Protein AF-A0AAV7S093-F1 (afdb_monomer)

InterPro domains:
  IPR041373 Reverse transcriptase, RNase H-like domain [PF17917] (1-53)
  IPR043502 DNA/RNA polymerase superfamily [SSF56672] (1-53)

Organism: Pleurodeles waltl (NCBI:txid8319)

Nearest PDB structur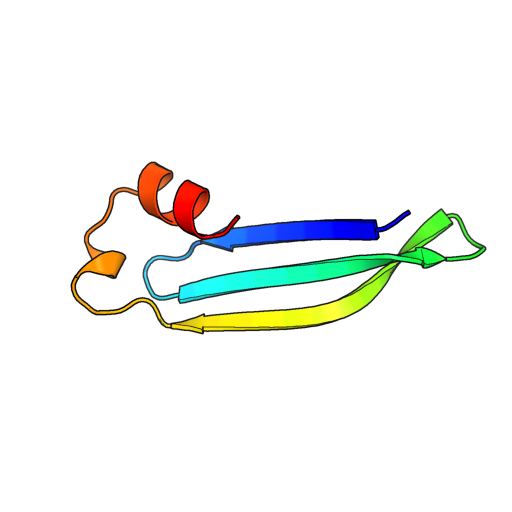es (foldseek):
  8r0s-assembly1_A  TM=8.613E-01  e=7.075E-03  Cauliflower mosaic virus
  7q6i-assembly4_D  TM=8.701E-01  e=3.519E-01  Vibrio maritimus
  7q6i-assembly10_J  TM=8.539E-01  e=4.510E-01  Vibrio maritimus
  2d0p-assembly1_C  TM=7.937E-01  e=4.510E-01  Klebsiella oxytoca
  4ld0-assembly1_A  TM=7.284E-01  e=6.150E-01  Thermus thermophilus HB8

Foldseek 3Di:
DWDKDKAFDLFKIKIWIFDQDPVRDTDTPDIDMDTDDPVRSPDDRVSRRVVRD

Radius of gyration: 13.24 Å; Cα contacts (8 Å, |Δi|>4): 92; chains: 1; bounding box: 25×16×39 Å

Secondary structure (DSSP, 8-state):
-EEEEEEE-SSEEEEEEEEE-TTS-EEEEEEEEEEPPTTTTTS-HHHHHHHT-

pLDDT: mean 97.11, std 1.65, range [88.0, 98.31]

Mean predicted aligned error: 2.45 Å

Solvent-accessible surface area (backbone atoms only — not comparable to full-atom values): 3116 Å² total; per-residue (Å²): 110,80,46,79,49,62,45,50,60,74,59,29,32,35,33,40,38,23,31,63,45,98,87,71,42,81,40,80,76,47,81,48,74,46,74,49,52,83,77,55,44,71,46,54,71,68,57,38,44,64,69,38,110

Structure (mmCIF, N/CA/C/O backbone):
data_AF-A0AAV7S093-F1
#
_entry.id   AF-A0AAV7S093-F1
#
loop_
_atom_site.group_PDB
_atom_site.id
_atom_site.type_symbol
_atom_site.label_atom_id
_atom_site.label_alt_id
_atom_site.label_comp_id
_atom_site.label_asym_id
_atom_site.label_entity_id
_atom_site.label_seq_id
_atom_site.pdbx_PDB_ins_code
_atom_site.Cartn_x
_atom_site.Cartn_y
_atom_site.Cartn_z
_atom_site.occupancy
_atom_site.B_iso_or_equiv
_atom_site.auth_se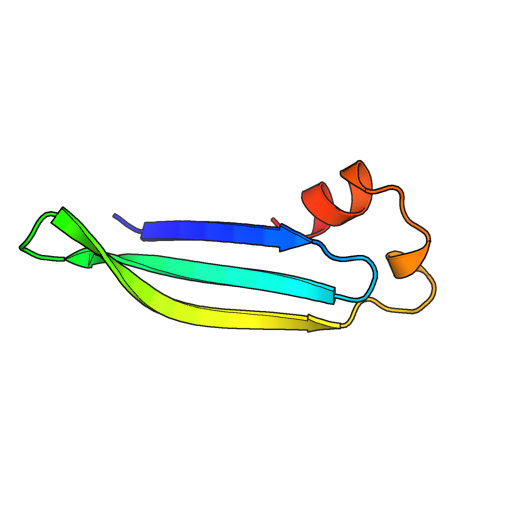q_id
_atom_site.auth_comp_id
_atom_site.auth_asym_id
_atom_site.auth_atom_id
_atom_site.pdbx_PDB_model_num
ATOM 1 N N . GLU A 1 1 ? -16.687 -3.698 12.663 1.00 88.00 1 GLU A N 1
ATOM 2 C CA . GLU A 1 1 ? -16.388 -3.034 11.377 1.00 88.00 1 GLU A CA 1
ATOM 3 C C . GLU A 1 1 ? -15.050 -3.545 10.869 1.00 88.00 1 GLU A C 1
ATOM 5 O O . GLU A 1 1 ? -14.194 -3.831 11.700 1.00 88.00 1 GLU A O 1
ATOM 10 N N . PHE A 1 2 ? -14.902 -3.736 9.558 1.00 95.25 2 PHE A N 1
ATOM 11 C CA . PHE A 1 2 ? -13.625 -4.101 8.941 1.00 95.25 2 PHE A CA 1
ATOM 12 C C . PHE A 1 2 ? -13.084 -2.894 8.186 1.00 9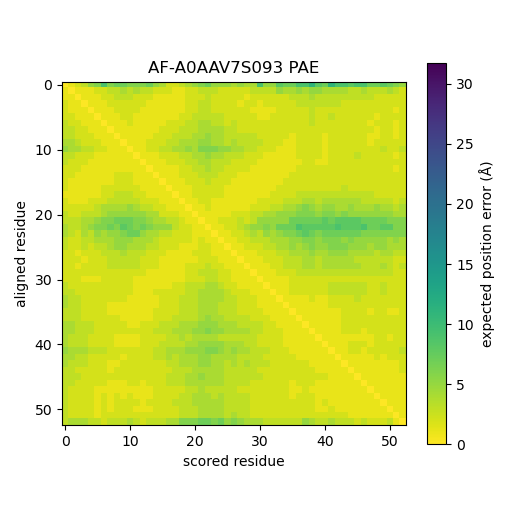5.25 2 PHE A C 1
ATOM 14 O O . PHE A 1 2 ? -13.819 -2.276 7.419 1.00 95.25 2 PHE A O 1
ATOM 21 N N . ILE A 1 3 ? -11.811 -2.588 8.404 1.00 96.81 3 ILE A N 1
ATOM 22 C CA . ILE A 1 3 ? -11.107 -1.456 7.809 1.00 96.81 3 ILE A CA 1
ATOM 23 C C . ILE A 1 3 ? -9.970 -2.030 6.973 1.00 96.81 3 ILE A C 1
A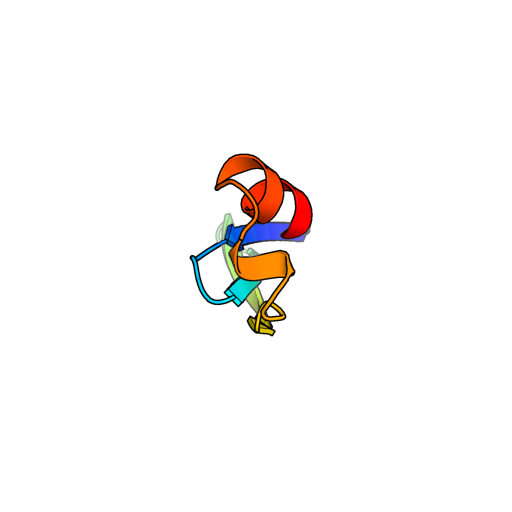TOM 25 O O . ILE A 1 3 ? -9.189 -2.845 7.463 1.00 96.81 3 ILE A O 1
ATOM 29 N N . VAL A 1 4 ? -9.890 -1.625 5.708 1.00 97.12 4 VAL A N 1
ATOM 30 C CA . VAL A 1 4 ? -8.791 -1.995 4.813 1.00 97.12 4 VAL A CA 1
ATOM 31 C C . VAL A 1 4 ? -8.045 -0.723 4.451 1.00 97.12 4 VAL A C 1
ATOM 33 O O . VAL A 1 4 ? -8.625 0.200 3.886 1.00 97.12 4 VAL A O 1
ATOM 36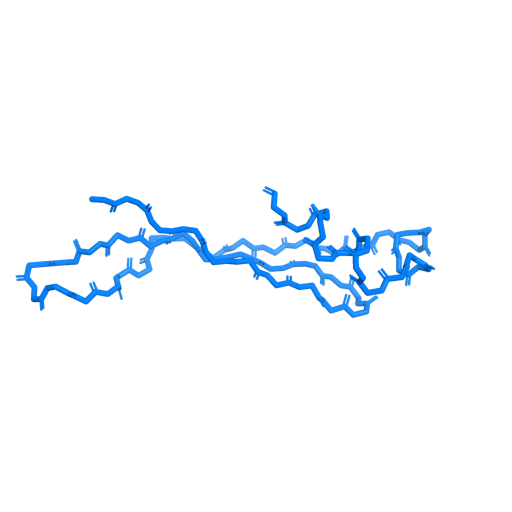 N N . GLN A 1 5 ? -6.764 -0.677 4.795 1.00 97.19 5 GLN A N 1
ATOM 37 C CA . GLN A 1 5 ? -5.853 0.392 4.401 1.00 97.19 5 GLN A CA 1
ATOM 38 C C . GLN A 1 5 ? -4.906 -0.162 3.347 1.00 97.19 5 GLN A C 1
ATOM 40 O O . GLN A 1 5 ? -4.323 -1.221 3.566 1.00 97.19 5 GLN A O 1
ATOM 45 N N . THR A 1 6 ? -4.756 0.533 2.225 1.00 97.81 6 THR A N 1
ATOM 46 C CA . THR A 1 6 ? -3.916 0.119 1.093 1.00 97.81 6 THR A CA 1
ATOM 47 C C . THR A 1 6 ? -2.944 1.232 0.732 1.00 97.81 6 THR A C 1
ATOM 49 O O . THR A 1 6 ? -3.266 2.404 0.918 1.00 97.81 6 THR A O 1
ATOM 52 N N . ASP A 1 7 ? -1.778 0.867 0.208 1.00 97.50 7 ASP A N 1
ATOM 53 C CA . ASP A 1 7 ? -0.776 1.814 -0.291 1.00 97.50 7 ASP A CA 1
ATOM 54 C C . ASP A 1 7 ? 0.059 1.176 -1.410 1.00 97.50 7 ASP A C 1
ATOM 56 O O . ASP A 1 7 ? 0.278 -0.049 -1.425 1.00 97.50 7 ASP A O 1
ATOM 60 N N . ALA A 1 8 ? 0.550 1.999 -2.338 1.00 97.88 8 ALA A N 1
ATOM 61 C CA . ALA A 1 8 ? 1.371 1.555 -3.453 1.00 97.88 8 ALA A CA 1
ATOM 62 C C . ALA A 1 8 ? 2.711 2.300 -3.552 1.00 97.88 8 ALA A C 1
ATOM 64 O O . ALA A 1 8 ? 2.810 3.495 -3.805 1.00 97.88 8 ALA A O 1
ATOM 65 N N . SER A 1 9 ? 3.803 1.539 -3.507 1.00 97.19 9 SER A N 1
ATOM 66 C CA . SER A 1 9 ? 5.150 2.045 -3.791 1.00 97.19 9 SER A CA 1
ATOM 67 C C . SER A 1 9 ? 5.547 1.814 -5.253 1.00 97.19 9 SER A C 1
ATOM 69 O O . SER A 1 9 ? 4.815 1.213 -6.043 1.00 97.19 9 SER A O 1
ATOM 71 N N . GLU A 1 10 ? 6.749 2.246 -5.638 1.00 97.44 10 GLU A N 1
ATOM 72 C CA . GLU A 1 10 ? 7.319 1.931 -6.960 1.00 97.44 10 GLU A CA 1
ATOM 73 C C . GLU A 1 10 ? 7.593 0.433 -7.161 1.00 97.44 10 GLU A C 1
ATOM 75 O O . GLU A 1 10 ? 7.657 -0.034 -8.293 1.00 97.44 10 GLU A O 1
ATOM 80 N N . HIS A 1 11 ? 7.724 -0.341 -6.080 1.00 97.56 11 HIS A N 1
ATOM 81 C CA . HIS A 1 11 ? 8.207 -1.725 -6.131 1.00 97.56 11 HIS A CA 1
ATOM 82 C C . HIS A 1 11 ? 7.148 -2.768 -5.753 1.00 97.56 11 HIS A C 1
ATOM 84 O O . HIS A 1 11 ? 7.302 -3.958 -6.050 1.00 97.56 11 HIS A O 1
ATOM 90 N N . GLY A 1 12 ? 6.092 -2.357 -5.063 1.00 97.81 12 GLY A N 1
ATOM 91 C CA . GLY A 1 12 ? 5.153 -3.253 -4.399 1.00 97.81 12 GLY A CA 1
ATOM 92 C C . GLY A 1 12 ? 3.940 -2.508 -3.865 1.00 97.81 12 GLY A C 1
ATOM 93 O O . GLY A 1 12 ? 3.992 -1.294 -3.683 1.00 97.81 12 GLY A O 1
ATOM 94 N N . ILE A 1 13 ? 2.888 -3.265 -3.586 1.00 98.06 13 ILE A N 1
ATOM 95 C CA . ILE A 1 13 ? 1.679 -2.801 -2.903 1.00 98.06 13 ILE A CA 1
ATOM 96 C C . ILE A 1 13 ? 1.590 -3.459 -1.527 1.00 98.06 13 ILE A C 1
ATOM 98 O O . ILE A 1 13 ? 2.065 -4.589 -1.339 1.00 98.06 13 ILE A O 1
ATOM 102 N N . GLY A 1 14 ? 0.985 -2.753 -0.581 1.00 98.06 14 GLY A N 1
ATOM 103 C CA . GLY A 1 14 ? 0.746 -3.222 0.776 1.00 98.06 14 GLY A CA 1
ATOM 104 C C . GLY A 1 14 ? -0.691 -2.963 1.202 1.00 98.06 14 GLY A C 1
ATOM 105 O O . GLY A 1 14 ? -1.325 -2.025 0.726 1.00 98.06 14 GLY A O 1
ATOM 106 N N . ALA A 1 15 ? -1.1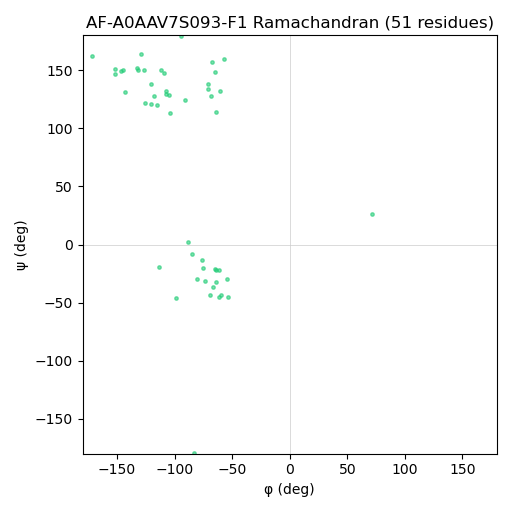93 -3.799 2.105 1.00 98.12 15 ALA A N 1
ATOM 107 C CA . ALA A 1 15 ? -2.470 -3.575 2.754 1.00 98.12 15 ALA A CA 1
ATOM 108 C C . ALA A 1 15 ? -2.469 -4.049 4.211 1.00 98.12 15 ALA A C 1
ATOM 110 O O . ALA A 1 15 ? -1.791 -5.018 4.570 1.00 98.12 15 ALA A O 1
ATOM 111 N N . VAL A 1 16 ? -3.270 -3.386 5.040 1.00 98.12 16 VAL A N 1
ATOM 112 C CA . VAL A 1 16 ? -3.585 -3.789 6.411 1.00 98.12 16 VAL A CA 1
ATOM 113 C C . VAL A 1 16 ? -5.089 -3.987 6.506 1.00 98.12 16 VAL A C 1
ATOM 115 O O . VAL A 1 16 ? -5.857 -3.061 6.258 1.00 98.12 16 VAL A O 1
ATOM 118 N N . LEU A 1 17 ? -5.507 -5.195 6.879 1.00 98.06 17 LEU A N 1
ATOM 119 C CA . LEU A 1 17 ? -6.871 -5.443 7.333 1.00 98.06 17 LEU A CA 1
ATOM 120 C C . LEU A 1 17 ? -6.894 -5.259 8.846 1.00 98.06 17 LEU A C 1
ATOM 122 O O . LEU A 1 17 ? -6.146 -5.933 9.555 1.00 98.06 17 LEU A O 1
ATOM 126 N N . ALA A 1 18 ? -7.764 -4.387 9.332 1.00 98.12 18 ALA A N 1
ATOM 127 C CA . ALA A 1 18 ? -7.962 -4.102 10.743 1.00 98.12 18 ALA A CA 1
ATOM 128 C C . ALA A 1 18 ? -9.446 -4.188 11.124 1.00 98.12 18 ALA A C 1
ATOM 130 O O . ALA A 1 18 ? -10.344 -4.178 10.276 1.00 98.12 18 ALA A O 1
ATOM 131 N N . GLN A 1 19 ? -9.700 -4.276 12.423 1.00 98.12 19 GLN A N 1
ATOM 132 C CA . GLN A 1 19 ? -11.024 -4.151 13.022 1.00 98.12 19 GLN A CA 1
ATOM 133 C C . GLN A 1 19 ? -10.955 -3.192 14.206 1.00 98.12 19 GLN A C 1
ATOM 135 O O . GLN A 1 19 ? -9.929 -3.118 14.875 1.00 98.12 19 GLN A O 1
ATOM 140 N N . LEU A 1 20 ? -12.047 -2.489 14.496 1.00 97.38 20 LEU A N 1
ATOM 141 C CA . LEU A 1 20 ? -12.145 -1.703 15.726 1.00 97.38 20 LEU A CA 1
ATOM 142 C C . LEU A 1 20 ? -12.213 -2.630 16.946 1.00 97.38 20 LEU A C 1
ATOM 144 O O . LEU A 1 20 ? -13.050 -3.536 16.989 1.00 97.38 20 LEU A O 1
ATOM 148 N N . ASN A 1 21 ? -11.348 -2.390 17.929 1.00 94.81 21 ASN A N 1
ATOM 149 C CA . ASN A 1 21 ? -11.372 -3.079 19.217 1.00 94.81 21 ASN A CA 1
ATOM 150 C C . ASN A 1 21 ? -12.380 -2.442 20.197 1.00 94.81 21 ASN A C 1
ATOM 152 O O . ASN A 1 21 ? -13.046 -1.454 19.885 1.00 94.81 21 ASN A O 1
ATOM 156 N N . GLU A 1 22 ? -12.468 -2.992 21.410 1.00 95.62 22 GLU A N 1
ATOM 157 C CA . GLU A 1 22 ? -13.364 -2.501 22.474 1.00 95.62 22 GLU A CA 1
ATOM 158 C C . GLU A 1 22 ? -13.060 -1.058 22.921 1.00 95.62 22 GLU A C 1
ATOM 160 O O . GLU A 1 22 ? -13.937 -0.372 23.441 1.00 95.62 22 GLU A O 1
ATOM 165 N N . GLU A 1 23 ? -11.841 -0.569 22.678 1.00 95.75 23 GLU A N 1
ATOM 166 C CA . GLU A 1 23 ? -11.423 0.811 22.952 1.00 95.75 23 GLU A CA 1
ATOM 167 C C . GLU A 1 23 ? -11.694 1.762 21.771 1.00 95.75 23 GLU A C 1
ATOM 169 O O . GLU A 1 23 ? -11.328 2.938 21.830 1.00 95.75 23 GLU A O 1
ATOM 174 N N . GLY A 1 24 ? -12.296 1.270 20.681 1.00 94.00 24 GLY A N 1
ATOM 175 C CA . GLY A 1 24 ? -12.544 2.043 19.464 1.00 94.00 24 GLY A CA 1
ATOM 176 C C . GLY A 1 24 ? -11.281 2.357 18.657 1.00 94.00 24 GLY A C 1
ATOM 177 O O . GLY A 1 24 ? -11.244 3.366 17.958 1.00 94.00 24 GLY A O 1
ATOM 178 N N . ARG A 1 25 ? -10.234 1.530 18.764 1.00 95.19 25 ARG A N 1
ATOM 179 C CA . ARG A 1 25 ? -8.970 1.669 18.024 1.00 95.19 25 ARG A CA 1
ATOM 180 C C . ARG A 1 25 ? -8.827 0.590 16.960 1.00 95.19 25 ARG A C 1
ATOM 182 O O . ARG A 1 25 ? -9.237 -0.550 17.177 1.00 95.19 25 ARG A O 1
ATOM 189 N N . ASP A 1 26 ? -8.163 0.934 15.863 1.00 96.56 26 ASP A N 1
ATOM 190 C CA . ASP A 1 26 ? -7.822 -0.013 14.804 1.00 96.56 26 ASP A CA 1
ATOM 191 C C . ASP A 1 26 ? -6.856 -1.081 15.337 1.00 96.56 26 ASP A C 1
ATOM 193 O O . ASP A 1 26 ? -5.710 -0.798 15.695 1.00 96.56 26 ASP A O 1
ATOM 197 N N . GLN A 1 27 ? -7.321 -2.326 15.385 1.00 97.19 27 GLN A N 1
ATOM 198 C CA . GLN A 1 27 ? -6.533 -3.504 15.709 1.00 97.19 27 GLN A CA 1
ATOM 199 C C . GLN A 1 27 ? -6.227 -4.276 14.419 1.00 97.19 27 GLN A C 1
ATOM 201 O O . GLN A 1 27 ? -7.150 -4.814 13.797 1.00 97.19 27 GLN A O 1
ATOM 206 N N . PRO A 1 28 ? -4.952 -4.352 13.996 1.00 97.50 28 PRO A N 1
ATOM 207 C CA . PRO A 1 28 ? -4.565 -5.118 12.818 1.00 97.50 28 PRO A CA 1
ATOM 208 C C . PRO A 1 28 ? -4.907 -6.603 12.969 1.00 97.50 28 PRO A C 1
ATOM 210 O O . PRO A 1 28 ? -4.571 -7.233 13.970 1.00 97.50 28 PRO A O 1
ATOM 213 N N . VAL A 1 29 ? -5.540 -7.158 11.940 1.00 97.69 29 VAL A N 1
ATOM 214 C CA . VAL A 1 29 ? -5.863 -8.583 11.798 1.00 97.69 29 VAL A CA 1
ATOM 215 C C . VAL A 1 29 ? -4.830 -9.268 10.909 1.00 97.69 29 VAL A C 1
ATOM 217 O O . VAL A 1 29 ? -4.331 -10.338 11.251 1.00 97.69 29 VAL A O 1
ATOM 220 N N . VAL A 1 30 ? -4.488 -8.660 9.767 1.00 98.19 30 VAL A N 1
ATOM 221 C CA . VAL A 1 30 ? -3.476 -9.200 8.849 1.00 98.19 30 VAL A CA 1
ATOM 222 C C . VAL A 1 30 ? -2.773 -8.101 8.057 1.00 98.19 30 VAL A C 1
ATOM 224 O O . VAL A 1 30 ? -3.374 -7.093 7.684 1.00 98.19 30 VAL A O 1
ATOM 227 N N . PHE A 1 31 ? -1.493 -8.343 7.776 1.00 97.88 31 PHE A N 1
ATOM 228 C CA . PHE A 1 31 ? -0.662 -7.545 6.882 1.00 97.88 31 PHE A CA 1
ATOM 229 C C . PHE A 1 31 ? -0.472 -8.302 5.568 1.00 97.88 31 PHE A C 1
ATOM 231 O O . PHE A 1 31 ? -0.076 -9.469 5.566 1.00 97.88 31 PHE A O 1
ATOM 238 N N . ILE A 1 32 ? -0.743 -7.638 4.450 1.00 97.75 32 ILE A N 1
ATOM 239 C CA . ILE A 1 32 ? -0.663 -8.200 3.104 1.00 97.75 32 ILE A CA 1
ATOM 240 C C . ILE A 1 32 ? 0.343 -7.372 2.313 1.00 97.75 32 ILE A C 1
ATOM 242 O O . ILE A 1 32 ? 0.367 -6.148 2.399 1.00 97.75 32 ILE A O 1
ATOM 246 N N . SER A 1 33 ? 1.188 -8.033 1.529 1.00 97.50 33 SER A N 1
ATOM 247 C CA . SER A 1 33 ? 2.069 -7.344 0.589 1.00 97.50 33 SER A CA 1
ATOM 248 C C . SER A 1 33 ? 2.282 -8.174 -0.664 1.00 97.50 33 SER A C 1
ATOM 250 O O . SER A 1 33 ? 2.266 -9.408 -0.631 1.00 97.50 33 SER A O 1
ATOM 252 N N . ARG A 1 34 ? 2.481 -7.489 -1.790 1.00 97.6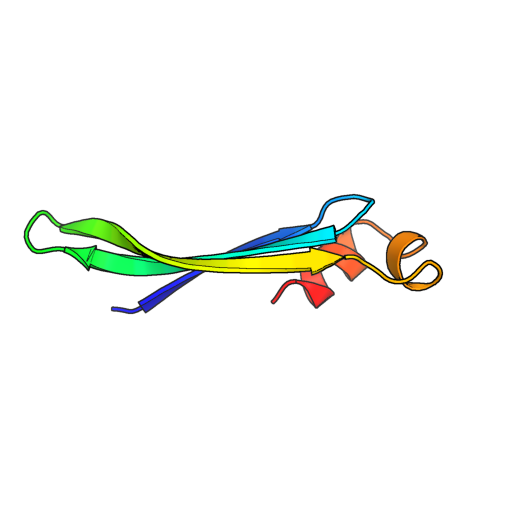9 34 ARG A N 1
ATOM 253 C CA . ARG A 1 34 ? 2.774 -8.121 -3.074 1.00 97.69 34 ARG A CA 1
ATOM 254 C C . ARG A 1 34 ? 3.768 -7.277 -3.851 1.00 97.69 34 ARG A C 1
ATOM 256 O O . ARG A 1 34 ? 3.584 -6.075 -4.031 1.00 97.69 34 ARG A O 1
ATOM 263 N N . ARG A 1 35 ? 4.809 -7.924 -4.372 1.00 98.31 35 ARG A N 1
ATOM 264 C CA . ARG A 1 35 ? 5.757 -7.271 -5.277 1.00 98.31 35 ARG A CA 1
ATOM 265 C C . ARG A 1 35 ? 5.095 -6.997 -6.625 1.00 98.31 35 ARG A C 1
ATOM 267 O O . ARG A 1 35 ? 4.464 -7.892 -7.191 1.00 98.31 35 ARG A O 1
ATOM 274 N N . LEU A 1 36 ? 5.278 -5.789 -7.147 1.00 98.31 36 LEU A N 1
ATOM 275 C CA . LEU A 1 36 ? 4.830 -5.436 -8.488 1.00 98.31 36 LEU A CA 1
ATOM 276 C C . LEU A 1 36 ? 5.698 -6.147 -9.527 1.00 98.31 36 LEU A C 1
ATOM 278 O O . LEU A 1 36 ? 6.930 -6.195 -9.414 1.00 98.31 36 LEU A O 1
ATOM 282 N N . LEU A 1 37 ? 5.063 -6.670 -10.574 1.00 98.25 37 LEU A N 1
ATOM 283 C CA . LEU A 1 37 ? 5.791 -7.206 -11.723 1.00 98.25 37 LEU A CA 1
ATOM 284 C C . LEU A 1 37 ? 6.504 -6.065 -12.472 1.00 98.25 37 LEU A C 1
ATOM 286 O O . LEU A 1 37 ? 6.035 -4.929 -12.426 1.00 98.25 37 LEU A O 1
ATOM 290 N N . PRO A 1 38 ? 7.576 -6.330 -13.243 1.00 98.19 38 PRO A N 1
ATOM 291 C CA . PRO A 1 38 ? 8.309 -5.276 -13.956 1.00 98.19 38 PRO A CA 1
ATOM 292 C C . PRO A 1 38 ? 7.444 -4.398 -14.872 1.00 98.19 38 PRO A C 1
ATOM 294 O O . PRO A 1 38 ? 7.754 -3.229 -15.080 1.00 98.19 38 PRO A O 1
ATOM 297 N N . ARG A 1 39 ? 6.351 -4.949 -15.418 1.00 97.69 39 ARG A N 1
ATOM 298 C CA . ARG A 1 39 ? 5.370 -4.186 -16.207 1.00 97.69 39 ARG A CA 1
ATOM 299 C C . ARG A 1 39 ? 4.485 -3.271 -15.353 1.00 97.69 39 ARG A C 1
ATOM 301 O O . ARG A 1 39 ? 4.091 -2.220 -15.829 1.00 97.69 39 ARG A O 1
ATOM 308 N N . GLU A 1 40 ? 4.197 -3.668 -14.116 1.00 97.88 40 GLU A N 1
ATOM 309 C CA . GLU A 1 40 ? 3.305 -2.966 -13.180 1.00 97.88 40 GLU A CA 1
ATOM 310 C C . GLU A 1 40 ? 4.025 -1.802 -12.4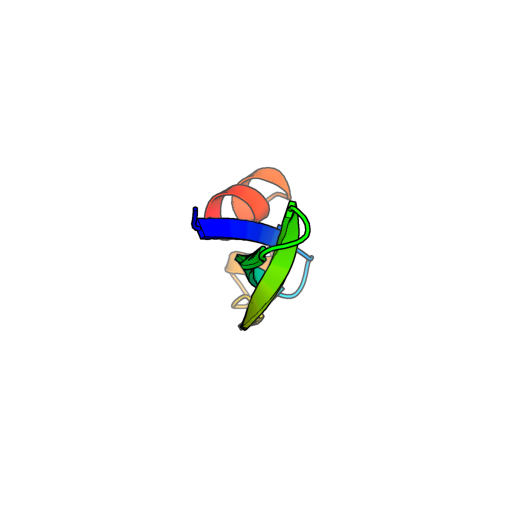88 1.00 97.88 40 GLU A C 1
ATOM 312 O O . GLU A 1 40 ? 3.423 -0.778 -12.200 1.00 97.88 40 GLU A O 1
ATOM 317 N N . GLN A 1 41 ? 5.342 -1.911 -12.294 1.00 97.88 41 GLN A N 1
ATOM 318 C CA . GLN A 1 41 ? 6.171 -0.819 -11.760 1.00 97.88 41 GLN A CA 1
ATOM 319 C C . GLN A 1 41 ? 6.219 0.405 -12.690 1.00 97.88 41 GLN A C 1
ATOM 321 O O . GLN A 1 41 ? 6.521 1.508 -12.249 1.00 97.88 41 GLN A O 1
ATOM 326 N N . ARG A 1 42 ? 5.926 0.218 -13.986 1.00 97.56 42 ARG A N 1
ATOM 327 C CA . ARG A 1 42 ? 5.915 1.292 -14.995 1.00 97.56 42 ARG A CA 1
ATOM 328 C C . ARG A 1 42 ? 4.598 2.062 -15.048 1.00 97.56 42 ARG A C 1
ATOM 330 O O . ARG A 1 42 ? 4.515 3.046 -15.777 1.00 97.56 42 ARG A O 1
ATOM 337 N N . TRP A 1 43 ? 3.579 1.595 -14.335 1.00 97.94 43 TRP A N 1
ATOM 338 C CA . TRP A 1 43 ? 2.320 2.309 -14.208 1.00 97.94 43 TRP A CA 1
ATOM 339 C C . TRP A 1 43 ? 2.526 3.631 -13.465 1.00 97.94 43 TRP A C 1
ATOM 341 O O . TRP A 1 43 ? 3.388 3.759 -12.583 1.00 97.94 43 TRP A O 1
ATOM 351 N N . SER A 1 44 ? 1.711 4.622 -13.814 1.00 97.88 44 SER A N 1
ATOM 352 C CA . SER A 1 44 ? 1.640 5.881 -13.078 1.00 97.88 44 SER A CA 1
ATOM 353 C C . SER A 1 44 ? 1.301 5.629 -11.604 1.00 97.88 44 SER A C 1
ATOM 355 O O . SER A 1 44 ? 0.771 4.577 -11.244 1.00 97.88 44 SER A O 1
ATOM 357 N N . ALA A 1 45 ? 1.607 6.593 -10.731 1.00 97.12 45 ALA A N 1
ATOM 358 C CA . ALA A 1 45 ? 1.278 6.469 -9.309 1.00 97.12 45 ALA A CA 1
ATOM 359 C C . ALA A 1 45 ? -0.218 6.167 -9.109 1.00 97.12 45 ALA A C 1
ATOM 361 O O . ALA A 1 45 ? -0.558 5.220 -8.416 1.00 97.12 45 ALA A O 1
ATOM 362 N N . ILE A 1 46 ? -1.093 6.880 -9.825 1.00 97.81 46 ILE A N 1
ATOM 363 C CA . ILE A 1 46 ? -2.551 6.706 -9.751 1.00 97.81 46 ILE A CA 1
ATOM 364 C C . ILE A 1 46 ? -2.975 5.279 -10.125 1.00 97.81 46 ILE A C 1
ATOM 366 O O . ILE A 1 46 ? -3.808 4.688 -9.447 1.00 97.81 46 ILE A O 1
ATOM 370 N N . GLU A 1 47 ? -2.402 4.706 -11.184 1.00 97.94 47 GLU A N 1
ATOM 371 C CA . GLU A 1 47 ? -2.706 3.332 -11.599 1.00 97.94 47 GLU A CA 1
ATOM 372 C C . GLU A 1 47 ? -2.225 2.295 -10.572 1.00 97.94 47 GLU A C 1
ATOM 374 O O . GLU A 1 47 ? -2.905 1.295 -10.352 1.00 97.94 47 GLU A O 1
ATOM 379 N N . ARG A 1 48 ? -1.075 2.527 -9.925 1.00 97.62 48 ARG A N 1
ATOM 380 C CA . ARG A 1 48 ? -0.560 1.640 -8.869 1.00 97.62 48 ARG A CA 1
ATOM 381 C C . ARG A 1 48 ? -1.417 1.704 -7.607 1.00 97.62 48 ARG A C 1
ATOM 383 O O . ARG A 1 48 ? -1.732 0.647 -7.070 1.00 97.62 48 ARG A O 1
ATOM 390 N N . GLU A 1 49 ? -1.828 2.901 -7.192 1.00 97.19 49 GLU A N 1
ATOM 391 C CA . GLU A 1 49 ? -2.757 3.091 -6.070 1.00 97.19 49 GLU A CA 1
ATOM 392 C C . GLU A 1 49 ? -4.107 2.424 -6.349 1.00 97.19 49 GLU A C 1
ATOM 394 O O . GLU A 1 49 ? -4.620 1.684 -5.517 1.00 97.19 49 GLU A O 1
ATOM 399 N N . ALA A 1 50 ? -4.655 2.603 -7.556 1.00 97.38 50 ALA A N 1
ATOM 400 C CA . ALA A 1 50 ? -5.915 1.972 -7.946 1.00 97.38 50 ALA A CA 1
ATOM 401 C C . ALA A 1 50 ? -5.822 0.439 -7.986 1.00 97.38 50 ALA A C 1
ATOM 403 O O . ALA A 1 50 ? -6.803 -0.240 -7.708 1.00 97.38 50 ALA A O 1
ATOM 404 N N . PHE A 1 51 ? -4.654 -0.111 -8.328 1.00 97.12 51 PHE A N 1
ATOM 405 C CA . PHE A 1 51 ? -4.412 -1.552 -8.314 1.00 97.12 51 PHE A CA 1
ATOM 406 C C . PHE A 1 51 ? -4.225 -2.120 -6.891 1.00 97.12 51 PHE A C 1
ATOM 408 O O . PHE A 1 51 ? -4.343 -3.329 -6.696 1.00 97.12 51 PHE A O 1
ATOM 415 N N . ALA A 1 52 ? -3.886 -1.288 -5.902 1.00 96.38 52 ALA A N 1
ATOM 416 C CA . ALA A 1 52 ? -3.656 -1.7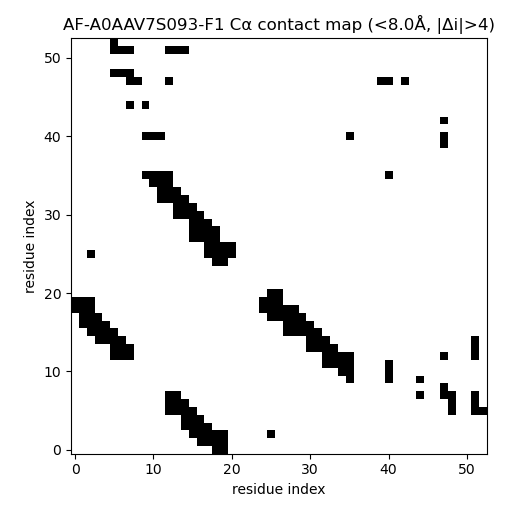31 -4.526 1.00 96.38 52 ALA A CA 1
ATOM 417 C C . ALA A 1 52 ? -4.950 -2.039 -3.747 1.00 96.38 52 ALA A C 1
ATOM 419 O O . ALA A 1 52 ? -4.857 -2.663 -2.688 1.00 96.38 52 ALA A O 1
ATOM 420 N N . VAL A 1 53 ? -6.111 -1.625 -4.272 1.00 93.50 53 VAL A N 1
ATOM 421 C CA . VAL A 1 53 ? -7.465 -1.820 -3.714 1.00 93.50 53 VAL A CA 1
ATOM 422 C C . VAL A 1 53 ? -8.108 -3.089 -4.265 1.00 93.50 53 VAL A C 1
ATOM 424 O O . VAL A 1 53 ? -8.644 -3.868 -3.444 1.00 93.50 53 VAL A O 1
#

Sequence (53 aa):
EFIVQTDASEHGIGAVLAQLNEEGRDQPVVFISRRLLPREQRWSAIEREAFAV